Protein AF-A0A3R9SD43-F1 (afdb_monomer)

Organism: Acinetobacter baumannii (NCBI:txid470)

Structure (mmCIF, N/CA/C/O backbone):
data_AF-A0A3R9SD43-F1
#
_entry.id   AF-A0A3R9SD43-F1
#
loop_
_atom_site.group_PDB
_atom_site.id
_atom_site.type_symbol
_atom_site.label_atom_id
_atom_site.label_alt_id
_atom_site.label_comp_id
_atom_site.label_asym_id
_atom_site.label_entity_id
_atom_site.label_seq_id
_atom_site.pdbx_PDB_ins_code
_atom_site.Cartn_x
_atom_site.Cartn_y
_atom_site.Cartn_z
_atom_site.occupancy
_atom_site.B_iso_or_equiv
_atom_site.auth_seq_id
_atom_site.auth_comp_id
_atom_site.auth_asym_id
_atom_site.auth_atom_id
_atom_site.pdbx_PDB_model_num
ATOM 1 N N . MET A 1 1 ? -14.837 -0.486 -80.969 1.00 38.53 1 MET A N 1
ATOM 2 C CA . MET A 1 1 ? -15.961 0.338 -80.469 1.00 38.53 1 MET A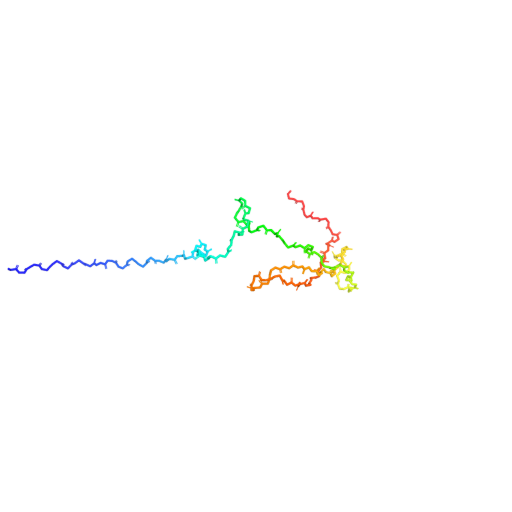 CA 1
ATOM 3 C C . MET A 1 1 ? -15.982 0.223 -78.948 1.00 38.53 1 MET A C 1
ATOM 5 O O . MET A 1 1 ? -15.819 -0.879 -78.445 1.00 38.53 1 MET A O 1
ATOM 9 N N . LYS A 1 2 ? -16.034 1.359 -78.242 1.00 46.12 2 LYS A N 1
ATOM 10 C CA . LYS A 1 2 ? -15.929 1.498 -76.775 1.00 46.12 2 LYS A CA 1
ATOM 11 C C . LYS A 1 2 ? -17.221 1.056 -76.087 1.00 46.12 2 LYS A C 1
ATOM 13 O O . LYS A 1 2 ? -18.268 1.479 -76.549 1.00 46.12 2 LYS A O 1
ATOM 18 N N . MET A 1 3 ? -17.134 0.378 -74.943 1.00 52.16 3 MET A N 1
ATOM 19 C CA . MET A 1 3 ? -18.206 0.348 -73.938 1.00 52.16 3 MET A CA 1
ATOM 20 C C . MET A 1 3 ? -17.571 0.456 -72.547 1.00 52.16 3 MET A C 1
ATOM 22 O O . MET A 1 3 ? -16.909 -0.464 -72.077 1.00 52.16 3 MET A O 1
ATOM 26 N N . LYS A 1 4 ? -17.706 1.638 -71.934 1.00 52.09 4 LYS A N 1
ATOM 27 C CA . LYS A 1 4 ? -17.322 1.913 -70.545 1.00 52.09 4 LYS A CA 1
ATOM 28 C C . LYS A 1 4 ? -18.454 1.430 -69.641 1.00 52.09 4 LYS A C 1
ATOM 30 O O . LYS A 1 4 ? -19.563 1.940 -69.766 1.00 52.09 4 LYS A O 1
ATOM 35 N N . LEU A 1 5 ? -18.164 0.518 -68.717 1.00 56.34 5 LEU A N 1
ATOM 36 C CA . LEU A 1 5 ? -19.063 0.197 -67.613 1.00 56.34 5 LEU A CA 1
ATOM 37 C C . LEU A 1 5 ? -18.549 0.922 -66.362 1.00 56.34 5 LEU A C 1
ATOM 39 O O . LEU A 1 5 ? -17.494 0.593 -65.827 1.00 56.34 5 LEU A O 1
ATOM 43 N N . LEU A 1 6 ? -19.260 1.973 -65.959 1.00 59.72 6 LEU A N 1
ATOM 44 C CA . LEU A 1 6 ? -19.039 2.694 -64.707 1.00 59.72 6 LEU A CA 1
ATOM 45 C C . LEU A 1 6 ? -19.655 1.873 -63.572 1.00 59.72 6 LEU A C 1
ATOM 47 O O . LEU A 1 6 ? -20.875 1.828 -63.448 1.00 59.72 6 LEU A O 1
ATOM 51 N N . MET A 1 7 ? -18.817 1.230 -62.759 1.00 58.06 7 MET A N 1
ATOM 52 C CA . MET A 1 7 ? -19.237 0.607 -61.504 1.00 58.06 7 MET A CA 1
ATOM 53 C C . MET A 1 7 ? -18.760 1.470 -60.337 1.00 58.06 7 MET A C 1
ATOM 55 O O . MET A 1 7 ? -17.573 1.559 -60.030 1.00 58.06 7 MET A O 1
ATOM 59 N N . THR A 1 8 ? -19.724 2.154 -59.731 1.00 59.25 8 THR A N 1
ATOM 60 C CA . THR A 1 8 ? -19.647 2.875 -58.461 1.00 59.25 8 THR A CA 1
ATOM 61 C C . THR A 1 8 ? -19.311 1.907 -57.328 1.00 59.25 8 THR A C 1
ATOM 63 O O . THR A 1 8 ? -20.156 1.117 -56.913 1.00 59.25 8 THR A O 1
ATOM 66 N N . SER A 1 9 ? -18.074 1.965 -56.834 1.00 58.41 9 SER A N 1
ATOM 67 C CA . SER A 1 9 ? -17.634 1.232 -55.646 1.00 58.41 9 SER A CA 1
ATOM 68 C C . SER A 1 9 ? -18.094 1.966 -54.388 1.00 58.41 9 SER A C 1
ATOM 70 O O . SER A 1 9 ? -17.721 3.114 -54.153 1.00 58.41 9 SER A O 1
ATOM 72 N N . VAL A 1 10 ? -18.900 1.283 -53.582 1.00 61.25 10 VAL A N 1
ATOM 73 C CA . VAL A 1 10 ? -19.356 1.691 -52.251 1.00 61.25 10 VAL A CA 1
ATOM 74 C C . VAL A 1 10 ? -18.140 1.820 -51.327 1.00 61.25 10 VAL A C 1
ATOM 76 O O . VAL A 1 10 ? -17.365 0.875 -51.195 1.00 61.25 10 VAL A O 1
ATOM 79 N N . LEU A 1 11 ? -17.950 2.983 -50.695 1.00 54.84 11 LEU A N 1
ATOM 80 C CA . LEU A 1 11 ? -16.954 3.153 -49.635 1.00 54.84 11 LEU A CA 1
ATOM 81 C C . LEU A 1 11 ? -17.438 2.406 -48.385 1.00 54.84 11 LEU A C 1
ATOM 83 O O . LEU A 1 11 ? -18.242 2.927 -47.614 1.00 54.84 11 LEU A O 1
ATOM 87 N N . SER A 1 12 ? -16.954 1.182 -48.180 1.00 56.91 12 SER A N 1
ATOM 88 C CA . SER A 1 12 ? -17.051 0.500 -46.891 1.00 56.91 12 SER A CA 1
ATOM 89 C C . SER A 1 12 ? -15.913 0.982 -45.992 1.00 56.91 12 SER A C 1
ATOM 91 O O . SER A 1 12 ? -14.791 0.477 -46.059 1.00 56.91 12 SER A O 1
ATOM 93 N N . THR A 1 13 ? -16.177 1.981 -45.158 1.00 61.34 13 THR A N 1
ATOM 94 C CA . THR A 1 13 ? -15.246 2.391 -44.103 1.00 61.34 13 THR A CA 1
ATOM 95 C C . THR A 1 13 ? -15.300 1.347 -42.988 1.00 61.34 13 THR A C 1
ATOM 97 O O . THR A 1 13 ? -16.168 1.389 -42.120 1.00 61.34 13 THR A O 1
ATOM 100 N N . SER A 1 14 ? -14.402 0.367 -43.022 1.00 61.78 14 SER A N 1
ATOM 101 C CA . SER A 1 14 ? -14.201 -0.562 -41.910 1.00 61.78 14 SER A CA 1
ATOM 102 C C . SER A 1 14 ? -13.450 0.157 -40.787 1.00 61.78 14 SER A C 1
ATOM 104 O O . SER A 1 14 ? -12.251 0.413 -40.894 1.00 61.78 14 SER A O 1
ATOM 106 N N . LEU A 1 15 ? -14.169 0.507 -39.716 1.00 59.28 15 LEU A N 1
ATOM 107 C CA . LEU A 1 15 ? -13.584 0.957 -38.456 1.00 59.28 15 LEU A CA 1
ATOM 108 C C . LEU A 1 15 ? -12.881 -0.240 -37.802 1.00 59.28 15 LEU A C 1
ATOM 110 O O . LEU A 1 15 ? -13.530 -1.114 -37.229 1.00 59.28 15 LEU A O 1
ATOM 114 N N . PHE A 1 16 ? -11.556 -0.300 -37.917 1.00 57.59 16 PHE A N 1
ATOM 115 C CA . PHE A 1 16 ? -10.753 -1.289 -37.207 1.00 57.59 16 PHE A CA 1
ATOM 116 C C . PHE A 1 16 ? -10.675 -0.906 -35.727 1.00 57.59 16 PHE A C 1
ATOM 118 O O . PHE A 1 16 ? -9.922 -0.016 -35.335 1.00 57.59 16 PHE A O 1
ATOM 125 N N . LEU A 1 17 ? -11.462 -1.593 -34.898 1.00 54.62 17 LEU A N 1
ATOM 126 C CA . LEU A 1 17 ? -11.243 -1.646 -33.457 1.00 54.62 17 LEU A CA 1
ATOM 127 C C . LEU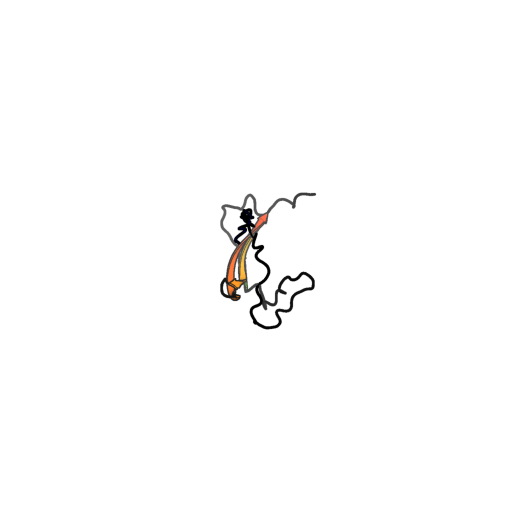 A 1 17 ? -9.968 -2.465 -33.216 1.00 54.62 17 LEU A C 1
ATOM 129 O O . LEU A 1 17 ? -10.010 -3.693 -33.180 1.00 54.62 17 LEU A O 1
ATOM 133 N N . VAL A 1 18 ? -8.822 -1.794 -33.093 1.00 56.28 18 VAL A N 1
ATOM 134 C CA . VAL A 1 18 ? -7.596 -2.431 -32.602 1.00 56.28 18 VAL A CA 1
ATOM 135 C C . VAL A 1 18 ? -7.781 -2.741 -31.118 1.00 56.28 18 VAL A C 1
ATOM 137 O O . VAL A 1 18 ? -7.545 -1.909 -30.246 1.00 56.28 18 VAL A O 1
ATOM 140 N N . ALA A 1 19 ? -8.252 -3.951 -30.819 1.00 48.72 19 ALA A N 1
ATOM 141 C CA . ALA A 1 19 ? -8.043 -4.530 -29.504 1.00 48.72 19 ALA A CA 1
ATOM 142 C C . ALA A 1 19 ? -6.525 -4.626 -29.301 1.00 48.72 19 ALA A C 1
ATOM 144 O O . ALA A 1 19 ? -5.821 -5.272 -30.078 1.00 48.72 19 ALA A O 1
ATOM 145 N N . CYS A 1 20 ? -6.019 -3.910 -28.299 1.00 58.00 20 CYS A N 1
ATOM 146 C CA . CYS A 1 20 ? -4.626 -3.969 -27.881 1.00 58.00 20 CYS A CA 1
ATOM 147 C C . CYS A 1 20 ? -4.330 -5.399 -27.405 1.00 58.00 20 CYS A C 1
ATOM 149 O O . CYS A 1 20 ? -4.691 -5.776 -26.293 1.00 58.00 20 CYS A O 1
ATOM 151 N N . GLY A 1 21 ? -3.763 -6.220 -28.286 1.00 52.22 21 GLY A N 1
ATOM 152 C CA . GLY A 1 21 ? -3.514 -7.629 -28.004 1.00 52.22 21 GLY A CA 1
ATOM 153 C C . GLY A 1 21 ? -2.997 -8.371 -29.226 1.00 52.22 21 GLY A C 1
ATOM 154 O O . GLY A 1 21 ? -3.661 -9.267 -29.732 1.00 52.22 21 GLY A O 1
ATOM 155 N N . GLY A 1 22 ? -1.834 -7.976 -29.742 1.00 52.75 22 GLY A N 1
ATOM 156 C CA . GLY A 1 22 ? -1.226 -8.679 -30.869 1.00 52.75 22 GLY A CA 1
ATOM 157 C C . GLY A 1 22 ? -0.030 -7.943 -31.441 1.00 52.75 22 GLY A C 1
ATOM 158 O O . GLY A 1 22 ? -0.135 -7.306 -32.482 1.00 52.75 22 GLY A O 1
ATOM 159 N N . GLY A 1 23 ? 1.105 -8.016 -30.754 1.00 43.53 23 GLY A N 1
ATOM 160 C CA . GLY A 1 23 ? 2.365 -7.466 -31.236 1.00 43.53 23 GLY A CA 1
ATOM 161 C C . GLY A 1 23 ? 3.519 -8.241 -30.632 1.00 43.53 23 GLY A C 1
ATOM 162 O O . GLY A 1 23 ? 3.925 -7.963 -29.510 1.00 43.53 23 GLY A O 1
ATOM 163 N N . SER A 1 24 ? 3.982 -9.248 -31.367 1.00 61.31 24 SER A N 1
ATOM 164 C CA . SER A 1 24 ? 5.194 -10.003 -31.073 1.00 61.31 24 SER A CA 1
ATOM 165 C C . SER A 1 24 ? 6.396 -9.064 -31.168 1.00 61.31 24 SER A C 1
ATOM 167 O O . SER A 1 24 ? 6.660 -8.530 -32.244 1.00 61.31 24 SER A O 1
ATOM 169 N N . SER A 1 25 ? 7.121 -8.908 -30.065 1.00 52.03 25 SER A N 1
ATOM 170 C CA . SER A 1 25 ? 8.506 -8.444 -30.052 1.00 52.03 25 SER A CA 1
ATOM 171 C C . SER A 1 25 ? 9.276 -9.388 -29.139 1.00 52.03 25 SER A C 1
ATOM 173 O O . SER A 1 25 ? 8.848 -9.650 -28.017 1.00 52.03 25 SER A O 1
ATOM 175 N N . ASP A 1 26 ? 10.347 -9.953 -29.685 1.00 55.94 26 ASP A N 1
ATOM 176 C CA . ASP A 1 26 ? 11.303 -10.825 -29.013 1.00 55.94 26 ASP A CA 1
ATOM 177 C C . ASP A 1 26 ? 11.784 -10.226 -27.687 1.00 55.94 26 ASP A C 1
ATOM 179 O O . ASP A 1 26 ? 12.497 -9.232 -27.707 1.00 55.94 26 ASP A O 1
ATOM 183 N N . ASP A 1 27 ? 11.448 -10.859 -26.561 1.00 49.22 27 ASP A N 1
ATOM 184 C CA . ASP A 1 27 ? 12.158 -10.691 -25.286 1.00 49.22 27 ASP A CA 1
ATOM 185 C C . ASP A 1 27 ? 11.911 -11.911 -24.379 1.00 49.22 27 ASP A C 1
ATOM 187 O O . ASP A 1 27 ? 11.104 -11.884 -23.455 1.00 49.22 27 ASP A O 1
ATOM 191 N N . GLY A 1 28 ? 12.620 -13.011 -24.669 1.00 51.47 28 GLY A N 1
ATOM 192 C CA . GLY A 1 28 ? 12.783 -14.171 -23.781 1.00 51.47 28 GLY A CA 1
ATOM 193 C C . GLY A 1 28 ? 11.507 -14.960 -23.423 1.00 51.47 28 GLY A C 1
ATOM 194 O O . GLY A 1 28 ? 10.380 -14.514 -23.627 1.00 51.47 28 GLY A O 1
ATOM 195 N N . PRO A 1 29 ? 11.634 -16.184 -22.881 1.00 44.94 29 PRO A N 1
ATOM 196 C CA . PRO A 1 29 ? 10.480 -16.915 -22.385 1.00 44.94 29 PRO A CA 1
ATOM 197 C C . PRO A 1 29 ? 10.033 -16.273 -21.068 1.00 44.94 29 PRO A C 1
ATOM 199 O O . PRO A 1 29 ? 10.450 -16.687 -19.987 1.00 44.94 29 PRO A O 1
ATOM 202 N N . ALA A 1 30 ? 9.170 -15.260 -21.140 1.00 52.75 30 ALA A N 1
ATOM 203 C CA . ALA A 1 30 ? 8.326 -14.928 -20.005 1.00 52.75 30 ALA A CA 1
ATOM 204 C C . ALA A 1 30 ? 7.502 -16.186 -19.706 1.00 52.75 30 ALA A C 1
ATOM 206 O O . ALA A 1 30 ? 6.679 -16.607 -20.522 1.00 52.75 30 ALA A O 1
ATOM 207 N N . THR A 1 31 ? 7.772 -16.836 -18.573 1.00 50.31 31 THR A N 1
ATOM 208 C CA . THR A 1 31 ? 7.007 -17.992 -18.105 1.00 50.31 31 THR A CA 1
ATOM 209 C C . THR A 1 31 ? 5.579 -17.527 -17.846 1.00 50.31 31 THR A C 1
ATOM 211 O O . THR A 1 31 ? 5.250 -16.998 -16.781 1.00 50.31 31 THR A O 1
ATOM 214 N N . THR A 1 32 ? 4.740 -17.632 -18.868 1.00 50.66 32 THR A N 1
ATOM 215 C CA . THR A 1 32 ? 3.322 -17.317 -18.802 1.00 50.66 32 THR A CA 1
ATOM 216 C C . THR A 1 32 ? 2.631 -18.482 -18.112 1.00 50.66 32 THR A C 1
ATOM 218 O O . THR A 1 32 ? 2.835 -19.646 -18.460 1.00 50.66 32 THR A O 1
ATOM 221 N N . ASN A 1 33 ? 1.837 -18.180 -17.086 1.00 55.88 33 ASN A N 1
ATOM 222 C CA . ASN A 1 33 ? 0.916 -19.173 -16.546 1.00 55.88 33 ASN A CA 1
ATOM 223 C C . ASN A 1 33 ? -0.106 -19.550 -17.638 1.00 55.88 33 ASN A C 1
ATOM 225 O O . ASN A 1 33 ? -0.310 -18.767 -18.569 1.00 55.88 33 ASN A O 1
ATOM 229 N N . PRO A 1 34 ? -0.814 -20.690 -17.523 1.00 56.38 34 PRO A N 1
ATOM 230 C CA . PRO A 1 34 ? -1.827 -21.115 -18.500 1.00 56.38 34 PRO A CA 1
ATOM 231 C C . PRO A 1 34 ? -2.916 -20.061 -18.785 1.00 56.38 34 PRO A C 1
ATOM 233 O O . PRO A 1 34 ? -3.613 -20.147 -19.789 1.00 56.38 34 PRO A O 1
ATOM 236 N N . SER A 1 35 ? -3.054 -19.062 -17.907 1.00 67.56 35 SER A N 1
ATOM 237 C CA . SER A 1 35 ? -3.948 -17.908 -18.031 1.00 67.56 35 SER A CA 1
ATOM 238 C C . SER A 1 35 ? -3.425 -16.768 -18.920 1.00 67.56 35 SER A C 1
ATOM 240 O O . SER A 1 35 ? -4.102 -15.751 -19.043 1.00 67.56 35 SER A O 1
ATOM 242 N N . GLY A 1 36 ? -2.215 -16.868 -19.484 1.00 63.19 36 GLY A N 1
ATOM 243 C CA . GLY A 1 36 ? -1.573 -15.781 -20.238 1.00 63.19 36 GLY A CA 1
ATOM 244 C C . GLY A 1 36 ? -1.091 -14.613 -19.367 1.00 63.19 36 GLY A C 1
ATOM 245 O O . GLY A 1 36 ? -0.572 -13.627 -19.884 1.00 63.19 36 GLY A O 1
ATOM 246 N N . THR A 1 37 ? -1.234 -14.710 -18.042 1.00 66.06 37 THR A N 1
ATOM 247 C CA . THR A 1 37 ? -0.700 -13.722 -17.101 1.00 66.06 37 THR A CA 1
ATOM 248 C C . THR A 1 37 ? 0.792 -13.988 -16.891 1.00 66.06 37 THR A C 1
ATOM 250 O O . THR A 1 37 ? 1.155 -15.141 -16.613 1.00 66.06 37 THR A O 1
ATOM 253 N N . PRO A 1 38 ? 1.664 -12.966 -16.987 1.00 68.81 38 PRO A N 1
ATOM 254 C CA . PRO A 1 38 ? 3.058 -13.107 -16.590 1.00 68.81 38 PRO A CA 1
ATOM 255 C C . PRO A 1 38 ? 3.126 -13.627 -15.154 1.00 68.81 38 PRO A C 1
ATOM 257 O O . PRO A 1 38 ? 2.449 -13.102 -14.265 1.00 68.81 38 PRO A O 1
ATOM 260 N N . THR A 1 39 ? 3.902 -14.684 -14.924 1.00 75.19 39 THR A N 1
ATOM 261 C CA . THR A 1 39 ? 4.133 -15.167 -13.560 1.00 75.19 39 THR A CA 1
ATOM 262 C C . THR A 1 39 ? 4.843 -14.071 -12.765 1.00 75.19 39 THR A C 1
ATOM 264 O O . THR A 1 39 ? 5.744 -13.407 -13.274 1.00 75.19 39 THR A O 1
ATOM 267 N N . ASN A 1 40 ? 4.421 -13.834 -11.521 1.00 79.25 40 ASN A N 1
ATOM 268 C CA . ASN A 1 40 ? 5.172 -12.949 -10.638 1.00 79.25 40 ASN A CA 1
ATOM 269 C C . ASN A 1 40 ? 6.425 -13.695 -10.156 1.00 79.25 40 ASN A C 1
ATOM 271 O O . ASN A 1 40 ? 6.325 -14.634 -9.371 1.00 79.25 40 ASN A O 1
ATOM 275 N N . ASN A 1 41 ? 7.591 -13.270 -10.640 1.00 88.38 41 ASN A N 1
ATOM 276 C CA . ASN A 1 41 ? 8.896 -13.831 -10.286 1.00 88.38 41 ASN A CA 1
ATOM 277 C C . ASN A 1 41 ? 9.752 -12.861 -9.443 1.00 88.38 41 ASN A C 1
ATOM 279 O O . ASN A 1 41 ? 10.960 -13.058 -9.327 1.00 88.38 41 ASN A O 1
ATOM 283 N N . ILE A 1 42 ? 9.157 -11.808 -8.867 1.00 91.50 42 ILE A N 1
ATOM 284 C CA . ILE A 1 42 ? 9.881 -10.810 -8.066 1.00 91.50 42 ILE A CA 1
ATOM 285 C C . ILE A 1 42 ? 10.325 -11.441 -6.743 1.00 91.50 42 ILE A C 1
ATOM 287 O O . ILE A 1 42 ? 9.503 -11.842 -5.916 1.00 91.50 42 ILE A O 1
ATOM 291 N N . GLN A 1 43 ? 11.638 -11.500 -6.518 1.00 94.12 43 GLN A N 1
ATOM 292 C CA . GLN A 1 43 ? 12.200 -12.105 -5.315 1.00 94.12 43 GLN A CA 1
ATOM 293 C C . GLN A 1 43 ? 12.069 -11.170 -4.108 1.00 94.12 43 GLN A C 1
ATOM 295 O O . GLN A 1 43 ? 12.508 -10.015 -4.147 1.00 94.12 43 GLN A O 1
ATOM 300 N N . ASN A 1 44 ? 11.555 -11.720 -3.002 1.00 94.56 44 ASN A N 1
ATOM 301 C CA . ASN A 1 44 ? 11.322 -11.018 -1.735 1.00 94.56 44 ASN A CA 1
ATOM 302 C C . ASN A 1 44 ? 10.525 -9.719 -1.959 1.00 94.56 44 ASN A C 1
ATOM 304 O O . ASN A 1 44 ? 11.053 -8.629 -1.734 1.00 94.56 44 ASN A O 1
ATOM 308 N N . PRO A 1 45 ? 9.272 -9.815 -2.445 1.00 94.56 45 PRO A N 1
ATOM 309 C CA . PRO A 1 45 ? 8.526 -8.657 -2.923 1.00 94.56 45 PRO A CA 1
ATOM 310 C C . PRO A 1 45 ? 8.226 -7.649 -1.814 1.00 94.56 45 PRO A C 1
ATOM 312 O O . PRO A 1 45 ? 8.098 -6.468 -2.101 1.00 94.56 45 PRO A O 1
ATOM 315 N N . VAL A 1 46 ? 8.154 -8.077 -0.552 1.00 96.88 46 VAL A N 1
ATOM 316 C CA . VAL A 1 46 ? 8.013 -7.182 0.601 1.00 96.88 46 VAL A CA 1
ATOM 317 C C . VAL A 1 46 ? 9.399 -6.795 1.103 1.00 96.88 46 VAL A C 1
ATOM 319 O O . VAL A 1 46 ? 10.173 -7.652 1.522 1.00 96.88 46 VAL A O 1
ATOM 322 N N . VAL A 1 47 ? 9.698 -5.498 1.079 1.00 97.88 47 VAL A N 1
ATOM 323 C CA . VAL A 1 47 ? 10.979 -4.949 1.544 1.00 97.88 47 VAL A CA 1
ATOM 324 C C . VAL A 1 47 ? 10.874 -4.501 2.996 1.00 97.88 47 VAL A C 1
ATOM 326 O O . VAL A 1 47 ? 11.778 -4.755 3.789 1.00 97.88 47 VAL A O 1
ATOM 329 N N . LYS A 1 48 ? 9.779 -3.820 3.350 1.00 97.81 48 LYS A N 1
ATOM 330 C CA . LYS A 1 48 ? 9.594 -3.247 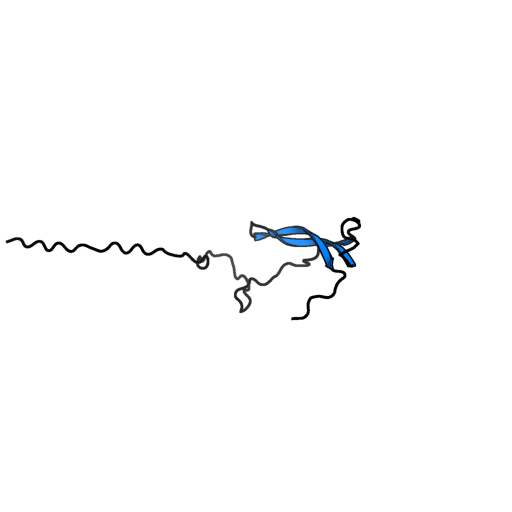4.684 1.00 97.81 48 LYS A CA 1
ATOM 331 C C . LYS A 1 48 ? 8.116 -3.076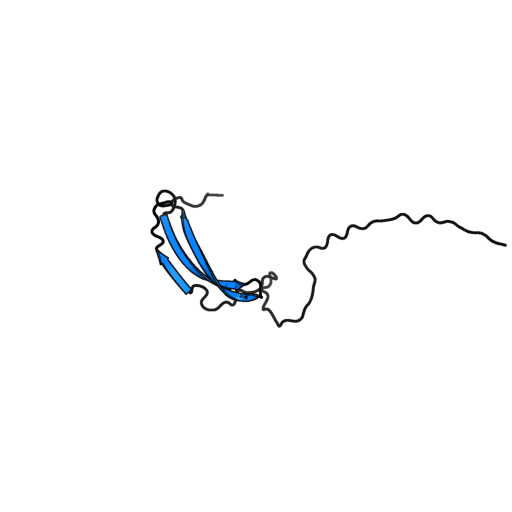 5.015 1.00 97.81 48 LYS A C 1
ATOM 333 O O . LYS A 1 48 ? 7.328 -2.713 4.144 1.00 97.81 48 LYS A O 1
ATOM 338 N N . VAL A 1 49 ? 7.777 -3.288 6.283 1.00 97.69 49 VAL A N 1
ATOM 339 C CA . VAL A 1 49 ? 6.466 -2.972 6.856 1.00 97.69 49 VAL A CA 1
ATOM 340 C C . VAL A 1 49 ? 6.684 -2.152 8.121 1.00 97.69 49 VAL A C 1
ATOM 342 O O . VAL A 1 49 ? 7.453 -2.553 8.993 1.00 97.69 49 VAL A O 1
ATOM 345 N N . GLU A 1 50 ? 6.024 -1.004 8.218 1.00 97.69 50 GLU A N 1
ATOM 346 C CA . GLU A 1 50 ? 6.077 -0.116 9.384 1.00 97.69 50 GLU A CA 1
ATOM 347 C C . GLU A 1 50 ? 4.671 0.296 9.811 1.00 97.69 50 GLU A C 1
ATOM 349 O O . GLU A 1 50 ? 3.749 0.320 8.999 1.00 97.69 50 GLU A O 1
ATOM 354 N N . ALA A 1 51 ? 4.498 0.654 11.083 1.00 94.19 51 ALA A N 1
ATOM 355 C CA . ALA A 1 51 ? 3.230 1.190 11.561 1.00 94.19 51 ALA A CA 1
ATOM 356 C C . ALA A 1 51 ? 2.990 2.595 10.986 1.00 94.19 51 ALA A C 1
ATOM 358 O O . ALA A 1 51 ? 3.861 3.464 11.062 1.00 94.19 51 ALA A O 1
ATOM 359 N N . TYR A 1 52 ? 1.790 2.838 10.461 1.00 93.44 52 TYR A N 1
ATOM 360 C CA . TYR A 1 52 ? 1.349 4.182 10.101 1.00 93.44 52 TYR A CA 1
ATOM 361 C C . TYR A 1 52 ? 0.488 4.751 11.234 1.00 93.44 52 TYR A C 1
ATOM 363 O O . TYR A 1 52 ? -0.605 4.258 11.491 1.00 93.44 52 TYR A O 1
ATOM 371 N N . THR A 1 53 ? 0.984 5.778 11.927 1.00 89.62 53 THR A N 1
ATOM 372 C CA . THR A 1 53 ? 0.404 6.272 13.193 1.00 89.62 53 THR A CA 1
ATOM 373 C C . THR A 1 53 ? -0.419 7.558 13.057 1.00 89.62 53 THR A C 1
ATOM 375 O O . THR A 1 53 ? -0.778 8.170 14.063 1.00 89.62 53 THR A O 1
ATOM 378 N N . SER A 1 54 ? -0.732 7.999 11.833 1.00 86.38 54 SER A N 1
ATOM 379 C CA . SER A 1 54 ? -1.582 9.183 11.645 1.00 86.38 54 SER A CA 1
ATOM 380 C C . SER A 1 54 ? -3.009 8.924 12.134 1.00 86.38 54 SER A C 1
ATOM 382 O O . SER A 1 54 ? -3.585 7.868 11.886 1.00 86.38 54 SER A O 1
ATOM 384 N N . THR A 1 55 ? -3.613 9.915 12.791 1.00 73.56 55 THR A N 1
ATOM 385 C CA . THR A 1 55 ? -4.902 9.775 13.488 1.00 73.56 55 THR A CA 1
ATOM 386 C C . THR A 1 55 ? -6.133 9.952 12.597 1.00 73.56 55 THR A C 1
ATOM 388 O O . THR A 1 55 ? -7.244 9.677 13.042 1.00 73.56 55 THR A O 1
ATOM 391 N N . ASN A 1 56 ? -5.970 10.364 11.335 1.00 81.38 56 ASN A N 1
ATOM 392 C CA . ASN A 1 56 ? -7.093 10.710 10.449 1.00 81.38 56 ASN A CA 1
ATOM 393 C C . ASN A 1 56 ? -8.014 9.528 10.090 1.00 81.38 56 ASN A C 1
ATOM 395 O O . ASN A 1 56 ? -9.132 9.751 9.637 1.00 81.38 56 ASN A O 1
ATOM 399 N N . LEU A 1 57 ? -7.561 8.284 10.278 1.00 82.56 57 LEU A N 1
ATOM 400 C CA . LEU A 1 57 ? -8.289 7.075 9.869 1.00 82.56 57 LEU A CA 1
ATOM 401 C C . LEU A 1 57 ? -8.593 6.118 11.032 1.00 82.56 57 LEU A C 1
ATOM 403 O O . LEU A 1 57 ? -9.141 5.040 10.810 1.00 82.56 57 LEU A O 1
ATOM 407 N N . GLY A 1 58 ? -8.300 6.514 12.276 1.00 78.38 58 GLY A N 1
ATOM 408 C CA . GLY A 1 58 ? -8.443 5.640 13.448 1.00 78.38 58 GLY A CA 1
ATOM 409 C C . GLY A 1 58 ? -9.880 5.199 13.759 1.00 78.38 58 GLY A C 1
ATOM 410 O O . GLY A 1 58 ? -10.076 4.223 14.473 1.00 78.38 58 GLY A O 1
ATOM 411 N N . SER A 1 59 ? -10.895 5.883 13.221 1.00 85.62 59 SER A N 1
ATOM 412 C CA . SER A 1 59 ? -12.305 5.500 13.384 1.00 85.62 59 SER A CA 1
ATOM 413 C C . SER A 1 59 ? -12.794 4.459 12.373 1.00 85.62 59 SER A C 1
ATOM 415 O O . SER A 1 59 ? -13.859 3.880 12.579 1.00 85.62 59 SER A O 1
ATOM 417 N N . VAL A 1 60 ? -12.050 4.219 11.287 1.00 88.06 60 VAL A N 1
ATOM 418 C CA . VAL A 1 60 ? -12.473 3.356 10.165 1.00 88.06 60 VAL A CA 1
ATOM 419 C C . VAL A 1 60 ? -11.490 2.225 9.865 1.00 88.06 60 VAL A C 1
ATOM 421 O O . VAL A 1 60 ? -11.891 1.201 9.316 1.00 88.06 60 VAL A O 1
ATOM 424 N N . ALA A 1 61 ? -10.218 2.379 10.237 1.00 91.56 61 ALA A N 1
ATOM 425 C CA . ALA A 1 61 ? -9.179 1.378 10.036 1.00 91.56 61 ALA A CA 1
ATOM 426 C C . ALA A 1 61 ? -8.823 0.696 11.365 1.00 91.56 61 ALA A C 1
ATOM 428 O O . ALA A 1 61 ? -8.497 1.369 12.340 1.00 91.56 61 ALA A O 1
ATOM 429 N N . ALA A 1 62 ? -8.871 -0.637 11.398 1.00 90.50 62 ALA A N 1
ATOM 430 C CA . ALA A 1 62 ? -8.381 -1.435 12.524 1.00 90.50 62 ALA A CA 1
ATOM 431 C C . ALA A 1 62 ? -6.851 -1.532 12.525 1.00 90.50 62 ALA A C 1
ATOM 433 O O . ALA A 1 62 ? -6.227 -1.529 13.582 1.00 90.50 62 ALA A O 1
ATOM 434 N N . GLU A 1 63 ? -6.249 -1.584 11.336 1.00 91.62 63 GLU A N 1
ATOM 435 C CA . GLU A 1 63 ? -4.801 -1.633 11.158 1.00 91.62 63 GLU A CA 1
ATOM 436 C C . GLU A 1 63 ? -4.372 -0.629 10.094 1.00 91.62 63 GLU A C 1
ATOM 438 O O . GLU A 1 63 ? -5.100 -0.342 9.141 1.00 91.62 63 GLU A O 1
ATOM 443 N N . SER A 1 64 ? -3.182 -0.066 10.273 1.00 94.12 64 SER A N 1
ATOM 444 C CA . SER A 1 64 ? -2.599 0.919 9.368 1.00 94.12 64 SER A CA 1
ATOM 445 C C . SER A 1 64 ? -1.101 0.682 9.262 1.00 94.12 64 SER A C 1
ATOM 447 O O . SER A 1 64 ? -0.391 0.675 10.271 1.00 94.12 64 SER A O 1
ATOM 449 N N . SER A 1 65 ? -0.605 0.501 8.042 1.00 95.56 65 SER A N 1
ATOM 450 C CA . SER A 1 65 ? 0.814 0.249 7.801 1.00 95.56 65 SER A CA 1
ATOM 451 C C . SER A 1 65 ? 1.349 1.003 6.590 1.00 95.56 65 SER A C 1
ATOM 453 O O . SER A 1 65 ? 0.617 1.337 5.659 1.00 95.56 65 SER A O 1
ATOM 455 N N . ILE A 1 66 ? 2.648 1.275 6.624 1.00 97.12 66 ILE A N 1
ATOM 456 C CA . ILE A 1 66 ? 3.445 1.677 5.473 1.00 97.12 66 ILE A CA 1
ATOM 457 C C . ILE A 1 66 ? 4.088 0.402 4.927 1.00 97.12 66 ILE A C 1
ATOM 459 O O . ILE A 1 66 ? 4.858 -0.251 5.632 1.00 97.12 66 ILE A O 1
ATOM 463 N N . LEU A 1 67 ? 3.773 0.050 3.684 1.00 98.25 67 LEU A N 1
ATOM 464 C CA . LEU A 1 67 ? 4.322 -1.112 2.991 1.00 98.25 67 LEU A CA 1
ATOM 465 C C . LEU A 1 67 ? 5.240 -0.641 1.866 1.00 98.25 67 LEU A C 1
ATOM 467 O O . LEU A 1 67 ? 4.771 -0.036 0.897 1.00 98.25 67 LEU A O 1
ATOM 471 N N . THR A 1 68 ? 6.526 -0.967 1.973 1.00 98.31 68 THR A N 1
ATOM 472 C CA . THR A 1 68 ? 7.491 -0.838 0.876 1.00 98.31 68 THR A CA 1
ATOM 473 C C . THR A 1 68 ? 7.676 -2.196 0.216 1.00 98.31 68 THR A C 1
ATOM 475 O O . THR A 1 68 ? 8.018 -3.182 0.876 1.00 98.31 68 THR A O 1
ATOM 478 N N . TYR A 1 69 ? 7.455 -2.248 -1.091 1.00 97.88 69 TYR A N 1
ATOM 479 C CA . TYR A 1 69 ? 7.473 -3.476 -1.873 1.00 97.88 69 TYR A CA 1
ATOM 480 C C . TYR A 1 69 ? 8.135 -3.264 -3.234 1.00 97.88 69 TYR A C 1
ATOM 482 O O . TYR A 1 69 ? 8.300 -2.136 -3.695 1.00 97.88 69 TYR A O 1
ATOM 490 N N . LYS A 1 70 ? 8.530 -4.362 -3.869 1.00 97.56 70 LYS A N 1
ATOM 491 C CA . LYS A 1 70 ? 9.095 -4.398 -5.215 1.00 97.56 70 LYS A CA 1
ATOM 492 C C . LYS A 1 70 ? 8.008 -4.658 -6.252 1.00 97.56 70 LYS A C 1
ATOM 494 O O . LYS A 1 70 ? 7.126 -5.488 -6.038 1.00 97.56 70 LYS A O 1
ATOM 499 N N . MET A 1 71 ? 8.103 -3.983 -7.390 1.00 94.75 71 MET A N 1
ATOM 500 C CA . MET A 1 71 ? 7.200 -4.130 -8.533 1.00 94.75 71 MET A CA 1
ATOM 501 C C . MET A 1 71 ? 7.929 -3.830 -9.845 1.00 94.75 71 MET A C 1
ATOM 503 O O . MET A 1 71 ? 9.034 -3.297 -9.825 1.00 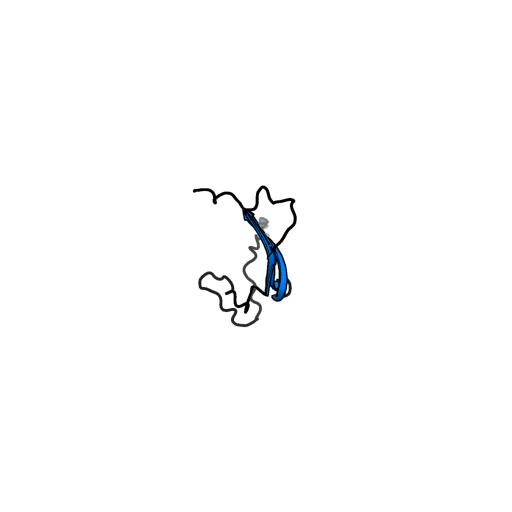94.75 71 MET A O 1
ATOM 507 N N . LEU A 1 72 ? 7.316 -4.137 -10.989 1.00 93.38 72 LEU A N 1
ATOM 508 C CA . LEU A 1 72 ? 7.833 -3.679 -12.280 1.00 93.38 72 LEU A CA 1
ATOM 509 C C . LEU A 1 72 ? 7.416 -2.222 -12.516 1.00 93.38 72 LEU A C 1
ATOM 511 O O . LEU A 1 72 ? 6.240 -1.876 -12.394 1.00 93.38 72 LEU A O 1
ATOM 515 N N . GLY A 1 73 ? 8.383 -1.366 -12.835 1.00 92.38 73 GLY A N 1
ATOM 516 C CA . GLY A 1 73 ? 8.138 0.009 -13.262 1.00 92.38 73 GLY A CA 1
ATOM 517 C C . GLY A 1 73 ? 7.641 0.080 -14.708 1.00 92.38 73 GLY A C 1
ATOM 518 O O . GLY A 1 73 ? 7.568 -0.926 -15.410 1.00 92.38 73 GLY A O 1
ATOM 519 N N . GLN A 1 74 ? 7.356 1.291 -15.197 1.00 92.19 74 GLN A N 1
ATOM 520 C CA . GLN A 1 74 ? 6.912 1.501 -16.588 1.00 92.19 74 GLN A CA 1
ATOM 521 C C . GLN A 1 74 ? 7.933 1.017 -17.630 1.00 92.19 74 GLN A C 1
ATOM 523 O O . GLN A 1 74 ? 7.561 0.670 -18.743 1.00 92.19 74 GLN A O 1
ATOM 528 N N . SER A 1 75 ? 9.215 0.977 -17.263 1.00 92.81 75 SER A N 1
ATOM 529 C CA . SER A 1 75 ? 10.299 0.447 -18.092 1.00 92.81 75 SER A CA 1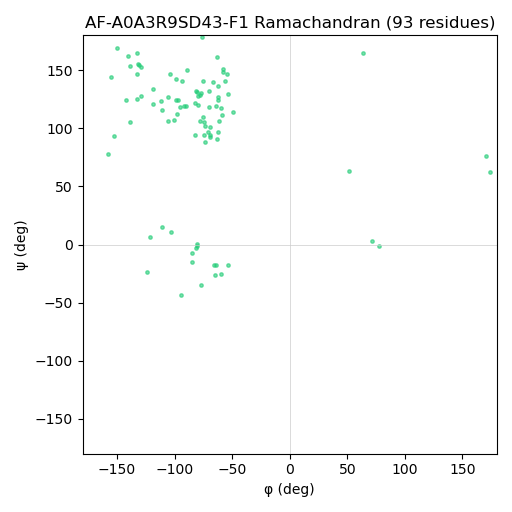
ATOM 530 C C . SER A 1 75 ? 10.416 -1.082 -18.068 1.00 92.81 75 SER A C 1
ATOM 532 O O . SER A 1 75 ? 11.343 -1.611 -18.667 1.00 92.81 75 SER A O 1
ATOM 534 N N . GLY A 1 76 ? 9.549 -1.794 -17.339 1.00 89.12 76 GLY A N 1
ATOM 535 C CA . GLY A 1 76 ? 9.638 -3.246 -17.150 1.00 89.12 76 GLY A CA 1
ATOM 536 C C . GLY A 1 76 ? 10.699 -3.697 -16.139 1.00 89.12 76 GLY A C 1
ATOM 537 O O . GLY A 1 76 ? 10.803 -4.886 -15.863 1.00 89.12 76 GLY A O 1
ATOM 538 N N . GLN A 1 77 ? 11.454 -2.769 -15.546 1.00 91.12 77 GLN A N 1
ATOM 539 C CA . GLN A 1 77 ? 12.502 -3.077 -14.568 1.00 91.12 77 GLN A CA 1
ATOM 540 C C . GLN A 1 77 ? 11.956 -3.124 -13.135 1.00 91.12 77 GLN A C 1
ATOM 542 O O . GLN A 1 77 ? 11.024 -2.389 -12.805 1.00 91.12 77 GLN A O 1
ATOM 547 N N . GLU A 1 78 ? 12.562 -3.944 -12.267 1.00 94.12 78 GLU A N 1
ATOM 548 C CA . GLU A 1 78 ? 12.233 -3.974 -10.835 1.00 94.12 78 GLU A CA 1
ATOM 549 C C . GLU A 1 78 ? 12.540 -2.615 -10.183 1.00 94.12 78 GLU A C 1
ATOM 551 O O . GLU A 1 78 ? 13.650 -2.089 -10.269 1.00 94.12 78 GLU A O 1
ATOM 556 N N . VAL A 1 79 ? 11.541 -2.058 -9.508 1.00 96.44 79 VAL A N 1
ATOM 557 C CA . VAL A 1 79 ? 11.611 -0.826 -8.720 1.00 96.44 79 VAL A CA 1
ATOM 558 C C . VAL A 1 79 ? 10.960 -1.057 -7.360 1.00 96.44 79 VAL A C 1
ATOM 560 O O . VAL A 1 79 ? 10.219 -2.022 -7.175 1.00 96.44 79 VAL A O 1
ATOM 563 N N . GLN A 1 80 ? 11.207 -0.163 -6.402 1.00 97.62 80 GLN A N 1
ATOM 564 C CA . GLN A 1 80 ? 10.477 -0.149 -5.133 1.00 97.62 80 GLN A CA 1
ATOM 565 C C . GLN A 1 80 ? 9.364 0.899 -5.158 1.00 97.62 80 GLN A C 1
ATOM 567 O O . GLN A 1 80 ? 9.547 1.996 -5.685 1.00 97.62 80 GLN A O 1
ATOM 572 N N . ALA A 1 81 ? 8.237 0.569 -4.540 1.00 97.50 81 ALA A N 1
ATOM 573 C CA . ALA A 1 81 ? 7.125 1.472 -4.295 1.00 97.50 81 ALA A CA 1
ATOM 574 C C . ALA A 1 81 ? 6.718 1.4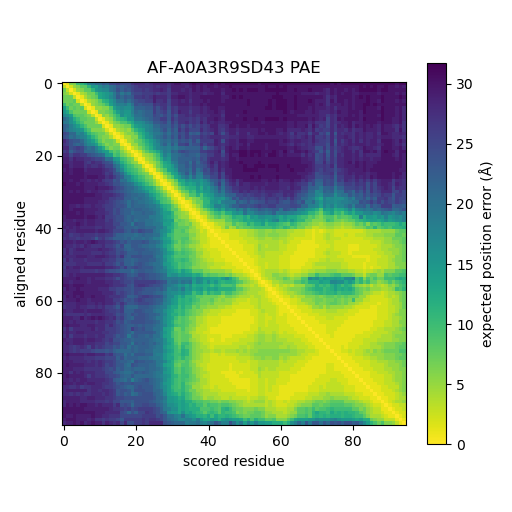20 -2.823 1.00 97.50 81 ALA A C 1
ATOM 576 O O . ALA A 1 81 ? 6.884 0.403 -2.149 1.00 97.50 81 ALA A O 1
ATOM 577 N N . THR A 1 82 ? 6.160 2.526 -2.336 1.00 97.88 82 THR A N 1
ATOM 578 C CA . THR A 1 82 ? 5.645 2.639 -0.971 1.00 97.88 82 THR A CA 1
ATOM 579 C C . THR A 1 82 ? 4.155 2.933 -1.018 1.00 97.88 82 THR A C 1
ATOM 581 O O . THR A 1 82 ? 3.708 3.793 -1.775 1.00 97.88 82 THR A O 1
ATOM 584 N N . SER A 1 83 ? 3.389 2.220 -0.199 1.00 96.94 83 SER A N 1
ATOM 585 C CA . SER A 1 83 ? 1.940 2.365 -0.081 1.00 96.94 83 SER A CA 1
ATOM 586 C C . SER A 1 83 ? 1.517 2.483 1.377 1.00 96.94 83 SER A C 1
ATOM 588 O O . SER A 1 83 ? 2.212 2.005 2.274 1.00 96.94 83 SER A O 1
ATOM 590 N N . LEU A 1 84 ? 0.370 3.121 1.598 1.00 95.62 84 LEU A N 1
ATOM 591 C CA . LEU A 1 84 ? -0.339 3.055 2.868 1.00 95.62 84 LEU A CA 1
ATOM 592 C C . LEU A 1 84 ? -1.421 1.983 2.749 1.00 95.62 84 LEU A C 1
ATOM 594 O O . LEU A 1 84 ? -2.252 2.049 1.842 1.00 95.62 84 LEU A O 1
ATOM 598 N N . VAL A 1 85 ? -1.395 1.004 3.647 1.00 95.12 85 VAL A N 1
ATOM 599 C CA . VAL A 1 85 ? -2.345 -0.111 3.677 1.00 95.12 85 VAL A CA 1
ATOM 600 C C . VAL A 1 85 ? -3.212 0.027 4.918 1.00 95.12 85 VAL A C 1
ATOM 602 O O . VAL A 1 85 ? -2.699 0.078 6.038 1.00 95.12 85 VAL A O 1
ATOM 605 N N . PHE A 1 86 ? -4.523 0.080 4.698 1.00 93.00 86 PHE A N 1
ATOM 606 C CA . PHE A 1 86 ? -5.531 0.209 5.743 1.00 93.00 86 PHE A CA 1
ATOM 607 C C . PHE A 1 86 ? -6.448 -1.004 5.715 1.00 93.00 86 PHE A C 1
ATOM 609 O O . PHE A 1 86 ? -7.111 -1.255 4.707 1.00 93.00 86 PHE A O 1
ATOM 616 N N . THR A 1 87 ? -6.512 -1.726 6.827 1.00 92.25 87 THR A N 1
ATOM 617 C CA . THR A 1 87 ? -7.492 -2.798 7.015 1.00 92.25 87 THR A CA 1
ATOM 618 C C . THR A 1 87 ? -8.723 -2.194 7.688 1.00 92.25 87 THR A C 1
ATOM 620 O O . THR A 1 87 ? -8.583 -1.654 8.792 1.00 92.25 87 THR A O 1
ATOM 623 N N . PRO A 1 88 ? -9.917 -2.236 7.065 1.00 92.50 88 PRO A N 1
ATOM 624 C CA . PRO A 1 88 ? -11.136 -1.718 7.680 1.00 92.50 88 PRO A CA 1
ATOM 625 C C . PRO A 1 88 ? -11.442 -2.395 9.020 1.00 92.50 88 PRO A C 1
ATOM 627 O O . PRO A 1 88 ? -11.153 -3.573 9.211 1.00 92.50 88 PRO A O 1
ATOM 630 N N . ASN A 1 89 ? -12.066 -1.665 9.942 1.00 91.38 89 ASN A N 1
ATOM 631 C CA . ASN A 1 89 ? -12.521 -2.211 11.228 1.00 91.38 89 ASN A CA 1
ATOM 632 C C . ASN A 1 89 ? -13.860 -2.963 11.156 1.00 91.38 89 ASN A C 1
ATOM 634 O O . ASN A 1 89 ? -14.314 -3.514 12.159 1.00 91.38 89 ASN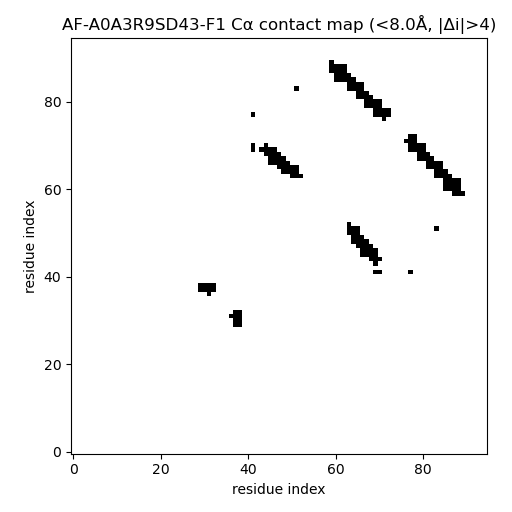 A O 1
ATOM 638 N N . THR A 1 90 ? -14.487 -2.989 9.982 1.00 91.06 90 THR A N 1
ATOM 639 C CA . THR A 1 90 ? -15.718 -3.734 9.723 1.00 91.06 90 THR A CA 1
ATOM 640 C C . THR A 1 90 ? -15.415 -5.001 8.923 1.00 91.06 90 THR A C 1
ATOM 642 O O . THR A 1 90 ? -14.502 -4.998 8.092 1.00 91.06 90 THR A O 1
ATOM 645 N N . PRO A 1 91 ? -16.159 -6.099 9.150 1.00 87.25 91 PRO A N 1
ATOM 646 C CA . PRO A 1 91 ? -16.034 -7.298 8.331 1.00 87.25 91 PRO A CA 1
ATOM 647 C C . PRO A 1 91 ? -16.309 -7.004 6.845 1.00 87.25 91 PRO A C 1
ATOM 649 O O . PRO A 1 91 ? -17.118 -6.121 6.541 1.00 87.25 91 PRO A O 1
ATOM 652 N N . PRO A 1 92 ? -15.705 -7.763 5.913 1.00 86.56 92 PRO A N 1
ATOM 653 C CA . PRO A 1 92 ? -16.062 -7.697 4.499 1.00 86.56 92 PRO A CA 1
ATOM 654 C C . PRO A 1 92 ? -17.570 -7.934 4.284 1.00 86.56 92 PRO A C 1
ATOM 656 O O . PRO A 1 92 ? -18.161 -8.734 5.016 1.00 86.56 92 PRO A O 1
ATOM 659 N N . PRO A 1 93 ? -18.204 -7.292 3.283 1.00 87.69 93 PRO A N 1
ATOM 660 C CA . PRO A 1 93 ? -19.598 -7.563 2.943 1.00 87.69 93 PRO A CA 1
ATOM 661 C C . PRO A 1 93 ? -19.830 -9.046 2.630 1.00 87.69 93 PRO A C 1
ATOM 663 O O . PRO A 1 93 ? -19.010 -9.679 1.963 1.00 87.69 93 PRO A O 1
ATOM 666 N N . VAL A 1 94 ? -20.964 -9.585 3.078 1.00 89.19 94 VAL A N 1
ATOM 667 C CA . VAL A 1 94 ? -21.434 -10.912 2.657 1.00 89.19 94 VAL A CA 1
ATOM 668 C C . VAL A 1 94 ? -22.138 -10.786 1.303 1.00 89.19 94 VAL A C 1
ATOM 670 O O . VAL A 1 94 ? -22.930 -9.862 1.111 1.00 89.19 94 VAL A O 1
ATOM 673 N N . GLY A 1 95 ? -21.781 -11.662 0.360 1.00 74.31 95 GLY A N 1
ATOM 674 C CA . GLY A 1 95 ? -22.375 -11.742 -0.981 1.00 74.31 95 GLY A CA 1
ATOM 675 C C . GLY A 1 95 ? -23.581 -12.664 -1.048 1.00 74.31 95 GLY A C 1
ATOM 676 O O . GLY A 1 95 ? -23.704 -13.538 -0.161 1.00 74.31 95 GLY A O 1
#

Sequence (95 aa):
MKMKLLMTSVLSTSLFLVACGGGSSDDGPATTNPSGTPTNNIQNPVVKVEAYTSTNLGSVAAESSILTYKMLGQSGQEVQATSLVFTPNTPPPVG

Secondary structure (DSSP, 8-state):
-------------------S-----------B-TTSPBP---SS-EEEEEE---GGGTTTEEEEEEEEEEEE-TTSSEEEEEEEEEEESSPPPP-

Nearest PDB structures (foldseek):
  8g3g-assembly1_B  TM=5.707E-01  e=3.298E+00  Saccharomyces cerevisiae S288C
  7m22-assembly1_D  TM=3.167E-01  e=1.167E+00  Human betaherpesvirus 5
  7m30-assembly1_D  TM=3.262E-01  e=1.684E+00  Human betaherpesvirus 5
  7t4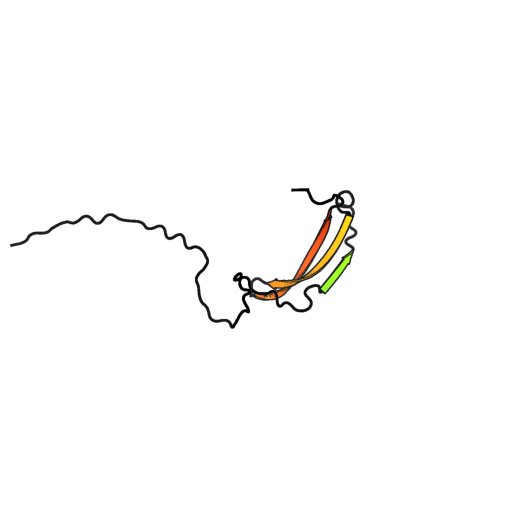r-assembly1_N  TM=3.145E-01  e=2.745E+00  Human betaherpesvirus 5
  8tyg-assembly1_A  TM=4.193E-01  e=5.057E+00  Plasmodium vivax Sal-1

Mean predicted aligned error: 16.04 Å

Radius of gyration: 27.12 Å; Cα contacts (8 Å, |Δi|>4): 93; chains: 1; bounding box: 35×32×94 Å

pLDDT: mean 77.05, std 18.74, range [38.53, 98.31]

Foldseek 3Di:
DDDDDDDDDDPPPDDDPPPPDDDDDDDDPQPQDPVSDRDPPDPPFWDDKAFDPDPPCVVFFPGKIWTWGWDQDPVRDIDIDIDIDGHTPDDDDDD

Solvent-accessible surface area (backbone atoms only — not comparable to full-atom values): 6650 Å² total; per-residue (Å²): 137,91,82,87,81,87,76,87,77,79,87,79,82,77,82,78,80,78,71,90,79,86,78,93,71,96,73,77,88,70,64,52,42,100,82,71,46,73,56,89,77,71,78,73,36,70,74,45,77,45,82,48,82,71,72,90,47,65,91,55,31,68,42,45,28,37,42,32,29,55,44,69,42,98,86,69,45,85,40,78,51,77,45,79,48,70,43,60,65,62,80,81,85,86,132